Protein AF-A0A662PBW4-F1 (afdb_monomer_lite)

Structure (mmCIF, N/CA/C/O backbone):
data_AF-A0A662PBW4-F1
#
_entry.id   AF-A0A662PBW4-F1
#
loop_
_atom_site.group_PDB
_atom_site.id
_atom_site.type_symbol
_atom_site.label_atom_id
_atom_site.label_alt_id
_atom_site.label_comp_id
_atom_site.label_asym_id
_atom_site.label_entity_id
_atom_site.label_seq_id
_atom_site.pdbx_PDB_ins_code
_atom_site.Cartn_x
_atom_site.Cartn_y
_atom_site.Cartn_z
_atom_site.occupancy
_atom_site.B_iso_or_equiv
_atom_site.auth_seq_id
_atom_site.auth_comp_id
_atom_site.auth_asym_id
_atom_site.auth_atom_id
_atom_site.pdbx_PDB_model_num
ATOM 1 N N . MET A 1 1 ? -16.789 0.686 -9.649 1.00 39.16 1 MET A N 1
ATOM 2 C CA . MET A 1 1 ? -16.501 1.187 -11.013 1.00 39.16 1 MET A CA 1
ATOM 3 C C . MET A 1 1 ? -15.720 2.509 -10.918 1.00 39.16 1 MET A C 1
ATOM 5 O O . MET A 1 1 ? -16.293 3.546 -11.188 1.00 39.16 1 MET A O 1
ATOM 9 N N . SER A 1 2 ? -14.442 2.519 -10.486 1.00 38.16 2 SER A N 1
ATOM 10 C CA . SER A 1 2 ? -13.759 3.791 -10.107 1.00 38.16 2 SER A CA 1
ATOM 11 C C . SER A 1 2 ? -12.291 3.945 -10.538 1.00 38.16 2 SER A C 1
ATOM 13 O O . SER A 1 2 ? -11.525 4.586 -9.833 1.00 38.16 2 SER A O 1
ATOM 15 N N . LYS A 1 3 ? -11.826 3.364 -11.656 1.00 42.47 3 LYS A N 1
ATOM 16 C CA . LYS A 1 3 ? -10.387 3.463 -12.020 1.00 42.47 3 LYS A CA 1
ATOM 17 C C . LYS A 1 3 ? -10.092 3.810 -13.482 1.00 42.47 3 LYS A C 1
ATOM 19 O O . LYS A 1 3 ? -9.154 3.258 -14.052 1.00 42.47 3 LYS A O 1
ATOM 24 N N . ARG A 1 4 ? -10.876 4.667 -14.149 1.00 45.94 4 ARG A N 1
ATOM 25 C CA . ARG A 1 4 ? -10.597 5.032 -15.561 1.00 45.94 4 ARG A CA 1
ATOM 26 C C . ARG A 1 4 ? -10.075 6.445 -15.820 1.00 45.94 4 ARG A C 1
ATOM 28 O O . AR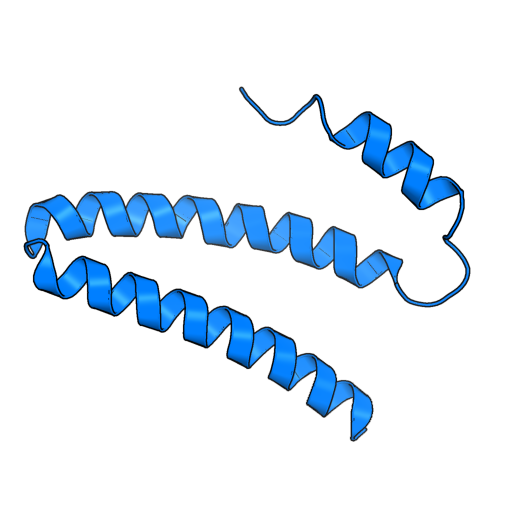G A 1 4 ? -9.518 6.634 -16.889 1.00 45.94 4 ARG A O 1
ATOM 35 N N . PHE A 1 5 ? -10.119 7.377 -14.869 1.00 44.41 5 PHE A N 1
ATOM 36 C CA . PHE A 1 5 ? -9.748 8.763 -15.191 1.00 44.41 5 PHE A CA 1
ATOM 37 C C . PHE A 1 5 ? -8.225 9.033 -15.209 1.00 44.41 5 PHE A C 1
ATOM 39 O O . PHE A 1 5 ? -7.750 9.782 -16.049 1.00 44.41 5 PHE A O 1
ATOM 46 N N . GLY A 1 6 ? -7.422 8.346 -14.384 1.00 53.56 6 GLY A N 1
ATOM 47 C CA . GLY A 1 6 ? -5.960 8.567 -14.338 1.00 53.56 6 GLY A CA 1
ATOM 48 C C . GLY A 1 6 ? -5.132 7.846 -15.414 1.00 53.56 6 GLY A C 1
ATOM 49 O O . GLY A 1 6 ? -3.996 8.231 -15.676 1.00 53.56 6 GLY A O 1
ATOM 50 N N . ARG A 1 7 ? -5.681 6.808 -16.065 1.00 51.25 7 ARG A N 1
ATOM 51 C CA . ARG A 1 7 ? -4.940 5.997 -17.054 1.00 51.25 7 ARG A CA 1
ATOM 52 C C . ARG A 1 7 ? -4.576 6.773 -18.323 1.00 51.25 7 ARG A C 1
ATOM 54 O O . ARG A 1 7 ? -3.549 6.472 -18.914 1.00 51.25 7 ARG A O 1
ATOM 61 N N . GLY A 1 8 ? -5.378 7.768 -18.710 1.00 53.38 8 GLY A N 1
ATOM 62 C CA . GLY A 1 8 ? -5.109 8.605 -19.886 1.00 53.38 8 GLY A CA 1
ATOM 63 C C . GLY A 1 8 ? -3.968 9.603 -19.668 1.00 53.38 8 GLY A C 1
ATOM 64 O O . GLY A 1 8 ? -3.124 9.763 -20.537 1.00 53.38 8 GLY A O 1
ATOM 65 N N . MET A 1 9 ? -3.873 10.211 -18.483 1.00 56.28 9 MET A N 1
ATOM 66 C CA . MET A 1 9 ? -2.758 11.115 -18.174 1.00 56.28 9 MET A CA 1
ATOM 67 C C . MET A 1 9 ? -1.454 10.338 -17.981 1.00 56.28 9 MET A C 1
ATOM 69 O O . MET A 1 9 ? -0.438 10.726 -18.543 1.00 56.28 9 MET A O 1
ATOM 73 N N . LEU A 1 10 ? -1.502 9.195 -17.284 1.00 54.84 10 LEU A N 1
ATOM 74 C CA . LEU A 1 10 ? -0.344 8.316 -17.084 1.00 54.84 10 LEU A CA 1
ATOM 75 C C . LEU A 1 10 ? 0.228 7.753 -18.393 1.00 54.84 10 LEU A C 1
ATOM 77 O O . LEU A 1 10 ? 1.438 7.587 -18.475 1.00 54.84 10 LEU A O 1
ATOM 81 N N . VAL A 1 11 ? -0.600 7.480 -19.412 1.00 61.50 11 VAL A N 1
ATOM 82 C CA . VAL A 1 11 ? -0.107 6.994 -20.715 1.00 61.50 11 VAL A CA 1
ATOM 83 C C . VAL A 1 11 ? 0.582 8.103 -21.517 1.00 61.50 11 VAL A C 1
ATOM 85 O O . VAL A 1 11 ? 1.591 7.840 -22.165 1.00 61.50 11 VAL A O 1
ATOM 88 N N . SER A 1 12 ? 0.102 9.349 -21.413 1.00 56.91 12 SER A N 1
ATOM 89 C CA . SER A 1 12 ? 0.741 10.510 -22.047 1.00 56.91 12 SER A CA 1
ATOM 90 C C . SER A 1 12 ? 2.072 10.889 -21.397 1.00 56.91 12 SER A C 1
ATOM 92 O O . SER A 1 12 ? 2.999 11.221 -22.127 1.00 56.91 12 SER A O 1
ATOM 94 N N . VAL A 1 13 ? 2.211 10.804 -20.064 1.00 56.72 13 VAL A N 1
ATOM 95 C CA . VAL A 1 13 ? 3.512 11.065 -19.410 1.00 56.72 13 VAL A CA 1
ATOM 96 C C . VAL A 1 13 ? 4.493 9.902 -19.541 1.00 56.72 13 VAL A C 1
ATOM 98 O O . VAL A 1 13 ? 5.685 10.149 -19.680 1.00 56.72 13 VAL A O 1
ATOM 101 N N . LEU A 1 14 ? 4.023 8.645 -19.588 1.00 54.78 14 LEU A N 1
ATOM 102 C CA . LEU A 1 14 ? 4.912 7.517 -19.887 1.00 54.78 14 LEU A CA 1
ATOM 103 C C . LEU A 1 14 ? 5.494 7.620 -21.283 1.00 54.78 14 LEU A C 1
ATOM 105 O O . LEU A 1 14 ? 6.665 7.325 -21.433 1.00 54.78 14 LEU A O 1
ATOM 109 N N . SER A 1 15 ? 4.718 8.064 -22.275 1.00 55.47 15 SER A N 1
ATOM 110 C CA . SER A 1 15 ? 5.174 8.168 -23.664 1.00 55.47 15 SER A CA 1
ATOM 111 C C . SER A 1 15 ? 6.342 9.137 -23.880 1.00 55.47 15 SER A C 1
ATOM 113 O O . SER A 1 15 ? 7.021 9.012 -24.897 1.00 55.47 15 SER A O 1
ATOM 115 N N . SER A 1 16 ? 6.567 10.090 -22.970 1.00 58.44 16 SER A N 1
ATOM 116 C CA . SER A 1 16 ? 7.580 11.138 -23.141 1.00 58.44 16 SER A CA 1
ATOM 117 C C . SER A 1 16 ? 8.955 10.768 -22.560 1.00 58.44 16 SER A C 1
ATOM 119 O O . SER A 1 16 ? 9.957 11.283 -23.034 1.00 58.44 16 SER A O 1
ATOM 121 N N . GLU A 1 17 ? 9.030 9.837 -21.598 1.00 59.12 17 GLU A N 1
ATOM 122 C CA . GLU A 1 17 ? 10.223 9.614 -20.751 1.00 59.12 17 GLU A CA 1
ATOM 123 C C . GLU A 1 17 ? 10.645 8.117 -20.685 1.00 59.12 17 GLU A C 1
ATOM 125 O O . GLU A 1 17 ? 11.115 7.628 -19.661 1.00 59.12 17 GLU A O 1
ATOM 130 N N . ILE A 1 18 ? 10.425 7.326 -21.749 1.00 51.75 18 ILE A N 1
ATOM 131 C CA . ILE A 1 18 ? 10.575 5.843 -21.740 1.00 51.75 18 ILE A CA 1
ATOM 132 C C . ILE A 1 18 ? 12.043 5.364 -21.707 1.00 51.75 18 ILE A C 1
ATOM 134 O O . ILE A 1 18 ? 12.327 4.205 -21.398 1.00 51.75 18 ILE A O 1
ATOM 138 N N . SER A 1 19 ? 13.011 6.213 -22.031 1.00 46.66 19 SER A N 1
ATOM 139 C CA . SER A 1 19 ? 14.354 5.749 -22.389 1.00 46.66 19 SER A CA 1
ATOM 140 C C . SER A 1 19 ? 15.302 5.587 -21.193 1.00 46.66 19 SER A C 1
ATOM 142 O O . SER A 1 19 ? 16.275 6.320 -21.109 1.00 46.66 19 SER A O 1
ATOM 144 N N . LEU A 1 20 ? 15.023 4.645 -20.283 1.00 47.09 20 LEU A N 1
ATOM 145 C CA . LEU A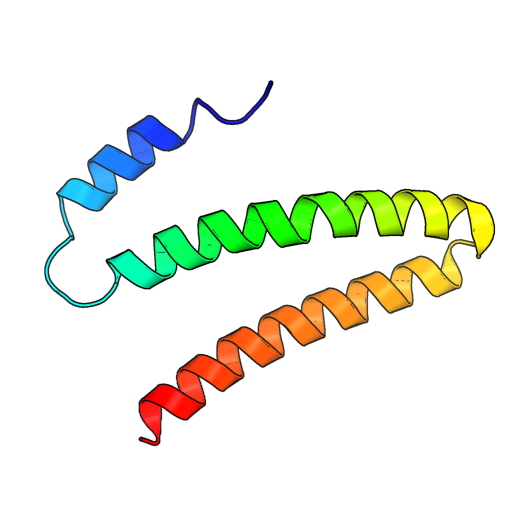 1 20 ? 15.986 3.803 -19.536 1.00 47.09 20 LEU A CA 1
ATOM 146 C C . LEU A 1 20 ? 15.283 3.204 -18.297 1.00 47.0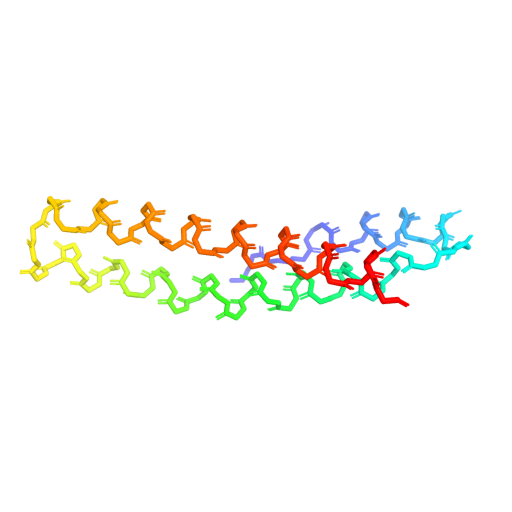9 20 LEU A C 1
ATOM 148 O O . LEU 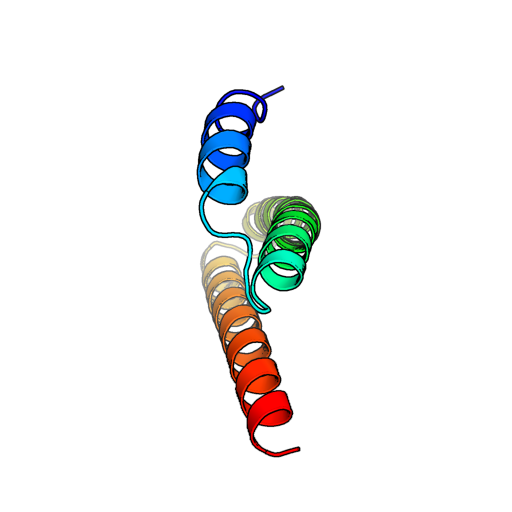A 1 20 ? 15.005 3.898 -17.326 1.00 47.09 20 LEU A O 1
ATOM 152 N N . VAL A 1 21 ? 15.062 1.886 -18.285 1.00 52.06 21 VAL A N 1
ATOM 153 C CA . VAL A 1 21 ? 14.937 1.046 -17.065 1.00 52.06 21 VAL A CA 1
ATOM 154 C C . VAL A 1 21 ? 13.649 1.157 -16.213 1.00 52.06 21 VAL A C 1
ATOM 156 O O . VAL A 1 21 ? 13.310 0.193 -15.529 1.00 52.06 21 VAL A O 1
ATOM 159 N N . LEU A 1 22 ? 12.873 2.245 -16.261 1.00 49.97 22 LEU A N 1
ATOM 160 C CA . LEU A 1 22 ? 11.839 2.509 -15.238 1.00 49.97 22 LEU A CA 1
ATOM 161 C C . LEU A 1 22 ? 10.434 1.913 -15.484 1.00 49.97 22 LEU A C 1
ATOM 163 O O . LEU A 1 22 ? 9.648 1.766 -14.544 1.00 49.97 22 LEU A O 1
ATOM 167 N N . THR A 1 23 ? 10.093 1.524 -16.715 1.00 64.50 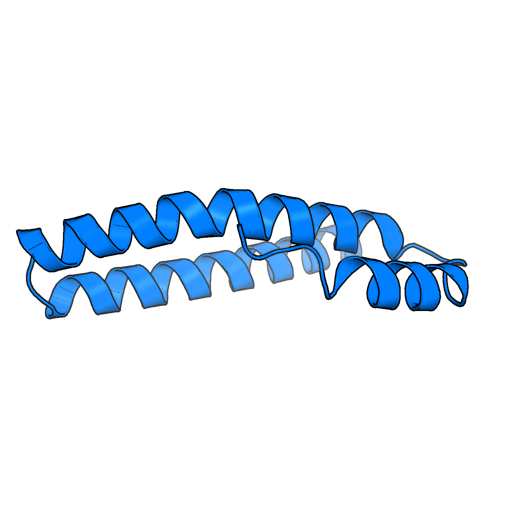23 THR A N 1
ATOM 168 C CA . THR A 1 23 ? 8.751 1.013 -17.060 1.00 64.50 23 THR A CA 1
ATOM 169 C C . THR A 1 23 ? 8.310 -0.275 -16.341 1.00 64.50 23 THR A C 1
ATOM 171 O O . THR A 1 23 ? 7.157 -0.302 -15.901 1.00 64.50 23 THR A O 1
ATOM 174 N N . PRO A 1 24 ? 9.133 -1.326 -16.123 1.00 62.03 24 PRO A N 1
ATOM 175 C CA . PRO A 1 24 ? 8.663 -2.541 -15.447 1.00 62.03 24 PRO A CA 1
ATOM 176 C C . PRO A 1 24 ? 8.206 -2.268 -14.011 1.00 62.03 24 PRO A C 1
ATOM 178 O O . PRO A 1 24 ? 7.221 -2.850 -13.555 1.00 62.03 24 PRO A O 1
ATOM 181 N N . LEU A 1 25 ? 8.857 -1.326 -13.322 1.00 67.00 25 LEU A N 1
ATOM 182 C CA . LEU A 1 25 ? 8.565 -1.005 -11.927 1.00 67.00 25 LEU A CA 1
ATOM 183 C C . LEU A 1 25 ? 7.157 -0.416 -11.742 1.00 67.00 25 LEU A C 1
ATOM 185 O O . LEU A 1 25 ? 6.497 -0.680 -10.735 1.00 67.00 25 LEU A O 1
ATOM 189 N N . GLN A 1 26 ? 6.673 0.354 -12.720 1.00 55.75 26 GLN A N 1
ATOM 190 C CA . GLN A 1 26 ? 5.374 1.021 -12.649 1.00 55.75 26 GLN A CA 1
ATOM 191 C C . GLN A 1 26 ? 4.205 0.074 -12.938 1.00 55.75 26 GLN A C 1
ATOM 193 O O . GLN A 1 26 ? 3.189 0.126 -12.241 1.00 55.75 26 GLN A O 1
ATOM 198 N N . ILE A 1 27 ? 4.347 -0.826 -13.918 1.00 72.31 27 ILE A N 1
ATOM 199 C CA . ILE A 1 27 ? 3.346 -1.876 -14.161 1.00 72.31 27 ILE A CA 1
ATOM 200 C C . ILE A 1 27 ? 3.314 -2.844 -12.971 1.00 72.31 27 ILE A C 1
ATOM 202 O O . ILE A 1 27 ? 2.233 -3.208 -12.504 1.00 72.31 27 ILE A O 1
ATOM 206 N N . TYR A 1 28 ? 4.487 -3.199 -12.436 1.00 69.94 28 TYR A N 1
ATOM 207 C CA . TYR A 1 28 ? 4.629 -4.052 -11.258 1.00 69.94 28 TYR A CA 1
ATOM 208 C C . TYR A 1 28 ? 3.948 -3.424 -10.032 1.00 69.94 28 TYR A C 1
ATOM 210 O O . TYR A 1 28 ? 3.041 -4.022 -9.459 1.00 69.94 28 TYR A O 1
ATOM 218 N N . THR A 1 29 ? 4.263 -2.168 -9.701 1.00 69.94 29 THR A N 1
ATOM 219 C CA . THR A 1 29 ? 3.607 -1.420 -8.612 1.00 69.94 29 THR A CA 1
AT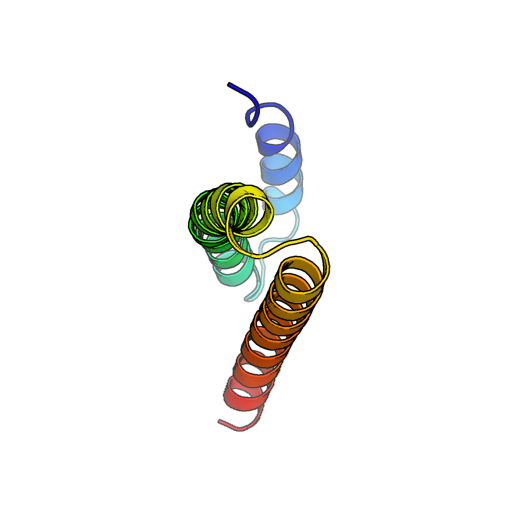OM 220 C C . THR A 1 29 ? 2.097 -1.335 -8.796 1.00 69.94 29 THR A C 1
ATOM 222 O O . THR A 1 29 ? 1.352 -1.537 -7.841 1.00 69.94 29 THR A O 1
ATOM 225 N N . PHE A 1 30 ? 1.613 -1.066 -10.009 1.00 69.44 30 PHE A N 1
ATOM 226 C CA . PHE A 1 30 ? 0.179 -0.919 -10.250 1.00 69.44 30 PHE A CA 1
ATOM 227 C C . PHE A 1 30 ? -0.583 -2.242 -10.087 1.00 69.44 30 PHE A C 1
ATOM 229 O O . PHE A 1 30 ? -1.675 -2.270 -9.507 1.00 69.44 30 PHE A O 1
ATOM 236 N N . GLY A 1 31 ? -0.001 -3.341 -10.572 1.00 79.69 31 GLY A N 1
ATOM 237 C CA . GLY A 1 31 ? -0.545 -4.684 -10.391 1.00 79.69 31 GLY A CA 1
ATOM 238 C C . GLY A 1 31 ? -0.586 -5.073 -8.917 1.00 79.69 31 GLY A C 1
ATOM 239 O O . GLY A 1 31 ? -1.635 -5.450 -8.395 1.00 79.69 31 GLY A O 1
ATOM 240 N N . ILE A 1 32 ? 0.529 -4.887 -8.216 1.00 76.12 32 ILE A N 1
ATOM 241 C CA . ILE A 1 32 ? 0.668 -5.267 -6.808 1.00 76.12 32 ILE A CA 1
ATOM 242 C C . ILE A 1 32 ? -0.189 -4.386 -5.907 1.00 76.12 32 ILE A C 1
ATOM 244 O O . ILE A 1 32 ? -0.824 -4.897 -4.994 1.00 76.12 32 ILE A O 1
ATOM 248 N N . ALA A 1 33 ? -0.302 -3.088 -6.188 1.00 76.19 33 ALA A N 1
ATOM 249 C CA . ALA A 1 33 ? -1.171 -2.192 -5.434 1.00 76.19 33 ALA A CA 1
ATOM 250 C C . ALA A 1 33 ? -2.643 -2.627 -5.504 1.00 76.19 33 ALA A C 1
ATOM 252 O O . ALA A 1 33 ? -3.356 -2.539 -4.504 1.00 76.19 33 ALA A O 1
ATOM 253 N N . SER A 1 34 ? -3.112 -3.139 -6.652 1.00 81.62 34 SER A N 1
ATOM 254 C CA . SER A 1 34 ? -4.459 -3.724 -6.728 1.00 81.62 34 SER A CA 1
ATOM 255 C C . SER A 1 34 ? -4.548 -5.034 -5.959 1.00 81.62 34 SER A C 1
ATOM 257 O O . SER A 1 34 ? -5.454 -5.186 -5.141 1.00 81.62 34 SER A O 1
ATOM 259 N N . THR A 1 35 ? -3.615 -5.958 -6.186 1.00 81.94 35 THR A N 1
ATOM 260 C CA . THR A 1 35 ? -3.676 -7.298 -5.592 1.00 81.94 35 THR A CA 1
ATOM 261 C C . THR A 1 35 ? -3.453 -7.289 -4.084 1.00 81.94 35 THR A C 1
ATOM 263 O O . THR A 1 35 ? -4.029 -8.123 -3.408 1.00 81.94 35 THR A O 1
ATOM 266 N N . ILE A 1 36 ? -2.681 -6.347 -3.535 1.00 80.62 36 ILE A N 1
ATOM 267 C CA . ILE A 1 36 ? -2.502 -6.170 -2.085 1.00 80.62 36 ILE A CA 1
ATOM 268 C C . ILE A 1 36 ? -3.640 -5.329 -1.502 1.00 80.62 36 ILE A C 1
ATOM 270 O O . ILE A 1 36 ? -4.155 -5.650 -0.434 1.00 80.62 36 ILE A O 1
ATOM 274 N N . GLY A 1 37 ? -4.082 -4.280 -2.200 1.00 76.44 37 GLY A N 1
ATOM 275 C CA . GLY A 1 37 ? -5.115 -3.381 -1.689 1.00 76.44 37 GLY A CA 1
ATOM 276 C C . GLY A 1 37 ? -6.448 -4.085 -1.425 1.00 76.44 37 GLY A C 1
ATOM 277 O O . GLY A 1 37 ? -7.037 -3.902 -0.366 1.00 76.44 37 GLY A O 1
ATOM 278 N N . ILE A 1 38 ? -6.919 -4.922 -2.353 1.00 83.88 38 ILE A N 1
ATOM 279 C CA . ILE A 1 38 ? -8.227 -5.593 -2.242 1.00 83.88 38 ILE A CA 1
ATOM 280 C C . ILE A 1 38 ? -8.303 -6.530 -1.015 1.00 83.88 38 ILE A C 1
ATOM 282 O O . ILE A 1 38 ? -9.176 -6.312 -0.174 1.00 83.88 38 ILE A O 1
ATOM 286 N N . PRO A 1 39 ? -7.410 -7.524 -0.840 1.00 78.81 39 PRO A N 1
ATOM 287 C CA . PRO A 1 39 ? -7.433 -8.399 0.329 1.00 78.81 39 PRO A CA 1
ATOM 288 C C . PRO A 1 39 ? -7.101 -7.665 1.632 1.00 78.81 39 PRO A C 1
ATOM 290 O O . PRO A 1 39 ? -7.639 -8.040 2.667 1.00 78.81 39 PRO A O 1
ATOM 293 N N . CYS A 1 40 ? -6.287 -6.603 1.611 1.00 78.56 40 CYS A N 1
ATOM 294 C CA . CYS A 1 40 ? -5.937 -5.856 2.824 1.00 78.56 40 CYS A CA 1
ATOM 295 C C . CYS A 1 40 ? -7.140 -5.079 3.391 1.00 78.56 40 CYS A C 1
ATOM 297 O O . CYS A 1 40 ? -7.389 -5.109 4.594 1.00 78.56 40 CYS A O 1
ATOM 299 N N . ILE A 1 41 ? -7.959 -4.467 2.527 1.00 82.88 41 ILE A N 1
ATOM 300 C CA . ILE A 1 41 ? -9.202 -3.805 2.956 1.00 82.88 41 ILE A CA 1
ATOM 301 C C . ILE A 1 41 ? -10.229 -4.825 3.461 1.00 82.88 41 ILE A C 1
ATOM 303 O O . ILE A 1 41 ? -10.886 -4.577 4.472 1.00 82.88 41 ILE A O 1
ATOM 307 N N . ILE A 1 42 ? -10.340 -5.984 2.800 1.00 85.44 42 ILE A N 1
ATOM 308 C CA . ILE A 1 42 ? -11.215 -7.072 3.258 1.00 85.44 42 ILE A CA 1
ATOM 309 C C . ILE A 1 42 ? -10.769 -7.539 4.648 1.00 85.44 42 ILE A C 1
ATOM 311 O O . ILE A 1 42 ? -11.591 -7.566 5.559 1.00 85.44 42 ILE A O 1
ATOM 315 N N . ALA A 1 43 ? -9.472 -7.813 4.832 1.00 83.69 43 ALA A N 1
ATOM 316 C CA . ALA A 1 43 ? -8.876 -8.231 6.100 1.00 83.69 43 ALA A CA 1
ATOM 317 C C . ALA A 1 43 ? -9.091 -7.208 7.227 1.00 83.69 43 ALA A C 1
ATOM 319 O O . ALA A 1 43 ? -9.435 -7.587 8.345 1.00 83.69 43 ALA A O 1
ATOM 320 N N . LEU A 1 44 ? -8.961 -5.910 6.941 1.00 80.56 44 LEU A N 1
ATOM 321 C CA . LEU A 1 44 ? -9.257 -4.859 7.916 1.00 80.56 44 LEU A CA 1
ATOM 322 C C . LEU A 1 44 ? -10.740 -4.832 8.299 1.00 80.56 44 LEU A C 1
ATOM 324 O O . LEU A 1 44 ? -11.057 -4.696 9.479 1.00 80.56 44 LEU A O 1
ATOM 328 N N . GLY A 1 45 ? -11.641 -5.018 7.331 1.00 84.62 45 GLY A N 1
ATOM 329 C CA . GLY A 1 45 ? -13.085 -5.054 7.571 1.00 84.62 45 GLY A CA 1
ATOM 330 C C . GLY A 1 45 ? -13.515 -6.175 8.521 1.00 84.62 45 GLY A C 1
ATOM 331 O O . GLY A 1 45 ? -14.302 -5.935 9.437 1.00 84.62 45 GLY A O 1
ATOM 332 N N . ILE A 1 46 ? -12.962 -7.381 8.354 1.00 84.00 46 ILE A N 1
ATOM 333 C CA . ILE A 1 46 ? -13.194 -8.506 9.280 1.00 84.00 46 ILE A CA 1
ATOM 334 C C . ILE A 1 46 ? -12.516 -8.279 10.640 1.00 84.00 46 ILE A C 1
ATOM 336 O O . ILE A 1 46 ? -13.150 -8.493 11.672 1.00 84.00 46 ILE A O 1
ATOM 340 N N . LEU A 1 47 ? -11.272 -7.781 10.676 1.00 76.62 47 LEU A N 1
ATOM 341 C CA . LEU A 1 47 ? -10.545 -7.569 11.936 1.00 76.62 47 LEU A CA 1
ATOM 342 C C . LEU A 1 47 ? -11.180 -6.515 12.846 1.00 76.62 47 LEU A C 1
ATOM 344 O O . LEU A 1 47 ? -11.193 -6.690 14.065 1.00 76.62 47 LEU A O 1
ATOM 348 N N . ILE A 1 48 ? -11.687 -5.420 12.272 1.00 74.62 48 ILE A N 1
ATOM 349 C CA . ILE A 1 48 ? -12.370 -4.365 13.033 1.00 74.62 48 ILE A CA 1
ATOM 350 C C . ILE A 1 48 ? -13.625 -4.926 13.710 1.00 74.62 48 ILE A C 1
ATOM 352 O O . ILE A 1 48 ? -13.964 -4.497 14.813 1.00 74.62 48 ILE A O 1
ATOM 356 N N . ARG A 1 49 ? -14.287 -5.902 13.075 1.00 76.00 49 ARG A N 1
ATOM 357 C CA . ARG A 1 49 ? -15.514 -6.512 13.591 1.00 76.00 49 ARG A CA 1
ATOM 358 C C . ARG A 1 49 ? -15.259 -7.583 14.651 1.00 76.00 49 ARG A C 1
ATOM 360 O O . ARG A 1 49 ? -16.073 -7.707 15.556 1.00 76.00 49 ARG A O 1
ATOM 367 N N . GLU A 1 50 ? -14.156 -8.328 14.560 1.00 75.62 50 GLU A N 1
ATOM 368 C CA . GLU A 1 50 ? -13.868 -9.433 15.489 1.00 75.62 50 GLU A CA 1
ATOM 369 C C . GLU A 1 50 ? -12.969 -9.075 16.678 1.00 75.62 50 GLU A C 1
ATOM 371 O O . GLU A 1 50 ? -13.212 -9.545 17.785 1.00 75.62 50 GLU A O 1
ATOM 376 N N . PHE A 1 51 ? -11.913 -8.281 16.483 1.00 62.59 51 PHE A N 1
ATOM 377 C CA . PHE A 1 51 ? -10.811 -8.228 17.457 1.00 62.59 51 PHE A CA 1
ATOM 378 C C . PHE A 1 51 ? -10.726 -6.931 18.276 1.00 62.59 51 PHE A C 1
ATOM 380 O O . PHE A 1 51 ? -9.872 -6.797 19.156 1.00 62.59 51 PHE A O 1
ATOM 387 N N . GLY A 1 52 ? -11.605 -5.965 18.007 1.00 69.62 52 GLY A N 1
ATOM 388 C CA . GLY A 1 52 ? -11.544 -4.636 18.607 1.00 69.62 52 GLY A CA 1
ATOM 389 C C . GLY A 1 52 ? -10.375 -3.788 18.075 1.00 69.62 52 GLY A C 1
ATOM 390 O O . GLY A 1 52 ? -9.318 -4.280 17.669 1.00 69.62 52 GLY A O 1
ATOM 391 N N . PHE A 1 53 ? -10.569 -2.466 18.094 1.00 67.88 53 PHE A N 1
ATOM 392 C CA . PHE A 1 53 ? -9.740 -1.437 17.437 1.00 67.88 53 PHE A CA 1
ATOM 393 C C . PHE A 1 53 ? -8.218 -1.553 17.679 1.00 67.88 53 PHE A C 1
ATOM 395 O O . PHE A 1 53 ? -7.404 -1.198 16.827 1.00 67.88 53 PHE A O 1
ATOM 402 N N . LYS A 1 54 ? -7.820 -2.109 18.827 1.00 72.88 54 LYS A N 1
ATOM 403 C CA . LYS A 1 54 ? -6.432 -2.173 19.301 1.00 72.88 54 LYS A CA 1
ATOM 404 C C . LYS A 1 54 ? -5.543 -3.133 18.496 1.00 72.88 54 LYS A C 1
ATOM 406 O O . LYS A 1 54 ? -4.355 -2.859 18.349 1.00 72.88 54 LYS A O 1
ATOM 411 N N . ARG A 1 55 ? -6.085 -4.227 17.937 1.00 73.56 55 ARG A N 1
ATOM 412 C CA . ARG A 1 55 ? -5.300 -5.144 17.079 1.00 73.56 55 ARG A CA 1
ATOM 413 C C . ARG A 1 55 ? -5.275 -4.715 15.615 1.00 73.56 55 ARG A C 1
ATOM 415 O O . ARG A 1 55 ? -4.237 -4.851 14.973 1.00 73.56 55 ARG A O 1
ATOM 422 N N . ALA A 1 56 ? -6.361 -4.131 15.110 1.00 75.69 56 ALA A N 1
ATOM 423 C CA . ALA A 1 56 ? -6.439 -3.650 13.728 1.00 75.69 56 ALA A CA 1
ATOM 424 C C . ALA A 1 56 ? -5.351 -2.606 13.410 1.00 75.69 56 ALA A C 1
ATOM 426 O O . ALA A 1 56 ? -4.718 -2.654 12.352 1.00 75.69 56 ALA A O 1
ATOM 427 N N . ILE A 1 57 ? -5.071 -1.708 14.361 1.00 79.88 57 ILE A N 1
ATOM 428 C CA . ILE A 1 57 ? -4.034 -0.681 14.199 1.00 79.88 57 ILE A CA 1
ATOM 429 C C . ILE A 1 57 ? -2.631 -1.292 14.117 1.00 79.88 57 ILE A C 1
ATOM 431 O O . ILE A 1 57 ? -1.805 -0.850 13.321 1.00 79.88 57 ILE A O 1
ATOM 435 N N . SER A 1 58 ? -2.390 -2.360 14.883 1.00 81.19 58 SER A N 1
ATOM 436 C CA . SER A 1 58 ? -1.112 -3.065 14.879 1.00 81.19 58 SER A CA 1
ATOM 437 C C . SER A 1 58 ? -0.886 -3.758 13.533 1.00 81.19 58 SER A C 1
ATOM 439 O O . SER A 1 58 ? 0.140 -3.517 12.906 1.00 81.19 58 SER A O 1
ATOM 441 N N . LEU A 1 59 ? -1.868 -4.506 13.010 1.00 81.19 59 LEU A N 1
ATOM 442 C CA . LEU A 1 59 ? -1.739 -5.160 11.698 1.00 81.19 59 LEU A CA 1
ATOM 443 C C . LEU A 1 59 ? -1.539 -4.173 10.542 1.00 81.19 59 LEU A C 1
ATOM 445 O O . LEU A 1 59 ? -0.734 -4.441 9.650 1.00 81.19 59 LEU A O 1
ATOM 449 N N . THR A 1 60 ? -2.223 -3.027 10.570 1.00 82.50 60 THR A N 1
ATOM 450 C CA . THR A 1 60 ? -2.070 -1.992 9.534 1.00 82.50 60 THR A CA 1
ATOM 451 C C . THR A 1 60 ? -0.643 -1.449 9.510 1.00 82.50 60 THR A C 1
ATOM 453 O O . THR A 1 60 ? -0.027 -1.367 8.447 1.00 82.50 60 THR A O 1
ATOM 456 N N . GLY A 1 61 ? -0.091 -1.134 10.687 1.00 86.62 61 GLY A N 1
ATOM 457 C CA . GLY A 1 61 ? 1.285 -0.661 10.813 1.00 86.62 61 GLY A CA 1
ATOM 458 C C . GLY A 1 61 ? 2.290 -1.693 10.307 1.00 86.62 61 GLY A C 1
ATOM 459 O O . GLY A 1 61 ? 3.128 -1.369 9.469 1.00 86.62 61 GLY A O 1
ATOM 460 N N . ILE A 1 62 ? 2.166 -2.949 10.749 1.00 85.62 62 ILE A N 1
ATOM 461 C CA . ILE A 1 62 ? 3.092 -4.020 10.351 1.00 85.62 62 ILE A CA 1
ATOM 462 C C . ILE A 1 62 ? 3.027 -4.257 8.834 1.00 85.62 62 ILE A C 1
ATOM 464 O O . ILE A 1 62 ? 4.067 -4.457 8.220 1.00 85.62 62 ILE A O 1
ATOM 468 N N . SER A 1 63 ? 1.844 -4.177 8.210 1.00 82.50 63 SER A N 1
ATOM 469 C CA . SER A 1 63 ? 1.678 -4.354 6.759 1.00 82.50 63 SER A CA 1
ATOM 470 C C . SER A 1 63 ? 2.356 -3.248 5.941 1.00 82.50 63 SER A C 1
ATOM 472 O O . SER A 1 63 ? 3.059 -3.548 4.974 1.00 82.50 63 SER A O 1
ATOM 474 N N . ILE A 1 64 ? 2.214 -1.982 6.353 1.00 84.38 64 ILE A N 1
ATOM 475 C CA . ILE A 1 64 ? 2.900 -0.850 5.707 1.00 84.38 64 ILE A CA 1
ATOM 476 C C . ILE A 1 64 ? 4.413 -0.981 5.866 1.00 84.38 64 ILE A C 1
ATOM 478 O O . ILE A 1 64 ? 5.151 -0.817 4.893 1.00 84.38 64 ILE A O 1
ATOM 482 N N . ILE A 1 65 ? 4.867 -1.326 7.075 1.00 90.75 65 ILE A N 1
ATOM 483 C CA . ILE A 1 65 ? 6.282 -1.565 7.359 1.00 90.75 65 ILE A CA 1
ATOM 484 C C . ILE A 1 65 ? 6.803 -2.674 6.449 1.00 90.75 65 ILE A C 1
ATOM 486 O O . ILE A 1 65 ? 7.801 -2.462 5.773 1.00 90.75 65 ILE A O 1
ATOM 490 N N . TYR A 1 66 ? 6.110 -3.812 6.361 1.00 83.50 66 TYR A N 1
ATOM 491 C CA . TYR A 1 66 ? 6.526 -4.931 5.516 1.00 83.50 66 TYR A CA 1
ATOM 492 C C . TYR A 1 66 ? 6.609 -4.539 4.039 1.00 83.50 66 TYR A C 1
ATOM 494 O O . TYR A 1 66 ? 7.591 -4.874 3.386 1.00 83.50 66 TYR A O 1
ATOM 502 N N . GLY A 1 67 ? 5.627 -3.796 3.517 1.00 83.50 67 GLY A N 1
ATOM 503 C CA . GLY A 1 67 ? 5.625 -3.341 2.124 1.00 83.50 67 GLY A CA 1
ATOM 504 C C . GLY A 1 67 ? 6.800 -2.416 1.790 1.00 83.50 67 GLY A C 1
ATOM 505 O O . GLY A 1 67 ? 7.464 -2.601 0.770 1.00 83.50 67 GLY A O 1
ATOM 506 N N . ILE A 1 68 ? 7.101 -1.462 2.676 1.00 84.44 68 ILE A N 1
ATOM 507 C CA . ILE A 1 68 ? 8.246 -0.549 2.533 1.00 84.44 68 ILE A CA 1
ATOM 508 C C . ILE A 1 68 ? 9.577 -1.283 2.683 1.00 84.44 68 ILE A C 1
ATOM 510 O O . ILE A 1 68 ? 10.500 -1.042 1.903 1.00 84.44 68 ILE A O 1
ATOM 514 N N . LEU A 1 69 ? 9.673 -2.202 3.647 1.00 88.12 69 LEU A N 1
ATOM 515 C CA . LEU A 1 69 ? 10.883 -2.982 3.880 1.00 88.12 69 LEU A CA 1
ATOM 516 C C . LEU A 1 69 ? 11.185 -3.852 2.658 1.00 88.12 69 LEU A C 1
ATOM 518 O O . LEU A 1 69 ? 12.315 -3.861 2.190 1.00 88.12 69 LEU A O 1
ATOM 522 N N . PHE A 1 70 ? 10.173 -4.505 2.082 1.00 83.44 70 PHE A N 1
ATOM 523 C CA . PHE A 1 70 ? 10.335 -5.353 0.901 1.00 83.44 70 PHE A CA 1
ATOM 524 C C . PHE A 1 70 ? 10.764 -4.552 -0.336 1.00 83.44 70 PHE A C 1
ATOM 526 O O . PHE A 1 70 ? 11.708 -4.942 -1.021 1.00 83.44 70 PHE A O 1
ATOM 533 N N . ALA A 1 71 ? 10.125 -3.404 -0.596 1.00 77.56 71 ALA A N 1
ATOM 534 C CA . ALA A 1 71 ? 10.489 -2.531 -1.713 1.00 77.56 71 ALA A CA 1
ATOM 535 C C . ALA A 1 71 ? 11.931 -2.004 -1.586 1.00 77.56 71 ALA A C 1
ATOM 537 O O . ALA A 1 71 ? 12.698 -2.054 -2.548 1.00 77.56 71 ALA A O 1
ATOM 538 N N . GLY A 1 72 ? 12.322 -1.561 -0.387 1.00 82.31 72 GLY A N 1
ATOM 539 C CA . GLY A 1 72 ? 13.688 -1.119 -0.110 1.00 82.31 72 GLY A CA 1
ATOM 540 C C . GLY A 1 72 ? 14.713 -2.252 -0.194 1.00 82.31 72 GLY A C 1
ATOM 541 O O . GLY A 1 72 ? 15.814 -2.050 -0.702 1.00 82.31 72 GLY A O 1
ATOM 542 N N . LEU A 1 73 ? 14.354 -3.459 0.256 1.00 84.38 73 LEU A N 1
ATOM 543 C CA . LEU A 1 73 ? 15.237 -4.625 0.220 1.00 84.38 73 LEU A CA 1
ATOM 544 C C . LEU A 1 73 ? 15.529 -5.062 -1.220 1.00 84.38 73 LEU A C 1
ATOM 546 O O . LEU A 1 73 ? 16.680 -5.322 -1.552 1.00 84.38 73 LEU A O 1
ATOM 550 N N . ILE A 1 74 ? 14.513 -5.074 -2.086 1.00 84.00 74 ILE A N 1
ATOM 551 C CA . ILE A 1 74 ? 14.658 -5.394 -3.515 1.00 84.00 74 ILE A CA 1
ATOM 552 C C . ILE A 1 74 ? 15.598 -4.404 -4.204 1.00 84.00 74 ILE A C 1
ATOM 554 O O . ILE A 1 74 ? 16.479 -4.815 -4.956 1.00 84.00 74 ILE A O 1
ATOM 558 N N . TRP A 1 75 ? 15.458 -3.109 -3.906 1.00 78.12 75 TRP A N 1
ATOM 559 C CA . TRP A 1 75 ? 16.331 -2.075 -4.467 1.00 78.12 75 TRP A CA 1
ATOM 560 C C . TRP A 1 75 ? 17.778 -2.183 -3.962 1.00 78.12 75 TRP A C 1
ATOM 562 O O . TRP A 1 75 ? 18.733 -1.882 -4.671 1.00 78.12 75 TRP A O 1
ATOM 572 N N . ARG A 1 76 ? 17.960 -2.675 -2.737 1.00 83.44 76 ARG A N 1
ATOM 573 C CA . ARG A 1 76 ? 19.284 -2.904 -2.159 1.00 83.44 76 ARG A CA 1
ATOM 574 C C . ARG A 1 76 ? 19.945 -4.176 -2.689 1.00 83.44 76 ARG A C 1
ATOM 576 O O . ARG A 1 76 ? 21.155 -4.186 -2.865 1.00 83.44 76 ARG A O 1
ATOM 583 N N . ILE A 1 77 ? 19.161 -5.212 -2.984 1.00 87.00 77 ILE A N 1
ATOM 584 C CA . ILE A 1 77 ? 19.632 -6.464 -3.593 1.00 87.00 77 ILE A CA 1
ATOM 585 C C . ILE A 1 77 ? 20.017 -6.258 -5.061 1.00 87.00 77 ILE A C 1
ATOM 587 O O . ILE A 1 77 ? 21.062 -6.741 -5.470 1.00 87.00 77 ILE A O 1
ATOM 591 N N . ILE A 1 78 ? 19.239 -5.496 -5.838 1.00 82.94 78 ILE A N 1
ATOM 592 C CA . ILE A 1 78 ? 19.603 -5.192 -7.234 1.00 82.94 78 ILE A CA 1
ATOM 593 C C . ILE A 1 78 ? 20.829 -4.272 -7.335 1.00 82.94 78 ILE A C 1
ATOM 595 O O . ILE A 1 78 ? 21.484 -4.243 -8.362 1.00 82.94 78 ILE A O 1
ATOM 599 N N . SER A 1 79 ? 21.127 -3.496 -6.288 1.00 78.75 79 SER A N 1
ATOM 600 C CA . SER A 1 79 ? 22.297 -2.612 -6.259 1.00 78.75 79 SER A CA 1
ATOM 601 C C . SER A 1 79 ? 23.566 -3.302 -5.748 1.00 78.75 79 SER A C 1
ATOM 603 O O . SER A 1 79 ? 24.647 -2.743 -5.924 1.00 78.75 79 SER A O 1
ATOM 605 N N . ILE A 1 80 ? 23.447 -4.442 -5.055 1.00 84.06 80 ILE A N 1
ATOM 606 C CA . ILE A 1 80 ? 24.593 -5.188 -4.505 1.00 84.06 80 ILE A CA 1
ATOM 607 C C . ILE A 1 80 ? 25.079 -6.296 -5.452 1.00 84.06 80 ILE A C 1
ATOM 609 O O . ILE A 1 80 ? 26.184 -6.799 -5.262 1.00 84.06 80 ILE A O 1
ATOM 613 N N . PHE A 1 81 ? 24.240 -6.696 -6.411 1.00 69.69 81 PHE A N 1
ATOM 614 C CA . PHE A 1 81 ? 24.491 -7.738 -7.405 1.00 69.69 81 PHE A CA 1
ATOM 615 C C . PHE A 1 81 ? 24.738 -7.105 -8.773 1.00 69.69 81 PHE A C 1
ATOM 617 O O . PHE A 1 81 ? 25.691 -7.538 -9.454 1.00 69.69 81 PHE A O 1
#

Sequence (81 aa):
MSKRFGRGMLVSVLSSEISLVLTPLQIYTFGIASTIGIPCIIALGILIREFGFKRAISLTGISIIYGILFAGLIWRIISIF

Radius of gyration: 16.95 Å; chains: 1; bounding box: 41×21×43 Å

Secondary structure (DSSP, 8-state):
---SSHHHHHHHHHTTS-SSS-HHHHHHHHHHHHHHHHHHHHHHHHHHHHS-HHHHHHHHHHHHHHHHHHHHHHHHHHHH-

pLDDT: mean 71.0, std 13.85, range [38.16, 90.75]

Foldseek 3Di:
DPPDPVPVVVVVVCVPPVPDDDVVVVVVCVVVCVVCVPVLVVVLVVCCVPPNPVVSVVVVVVVVVVVVVVVVVVVVVVVVD